Protein AF-A0A4Q4Z5I4-F1 (afdb_monomer)

Mean predicted aligned error: 11.34 Å

Sequence (91 aa):
MAEFPVTNGVTTFREPPEGYVVNFANPQQQMVLEHYLIFGIGGTLAFLALLQRFYSKVVLYNGLQINDGFMFLAWILDVCEDGPLDIRKND

Radius of gyration: 22.31 Å; Cα contacts (8 Å, |Δi|>4): 33; chains: 1; bounding box: 58×22×55 Å

Structure (mmCIF, N/CA/C/O backbone):
data_AF-A0A4Q4Z5I4-F1
#
_entry.id   AF-A0A4Q4Z5I4-F1
#
loop_
_atom_si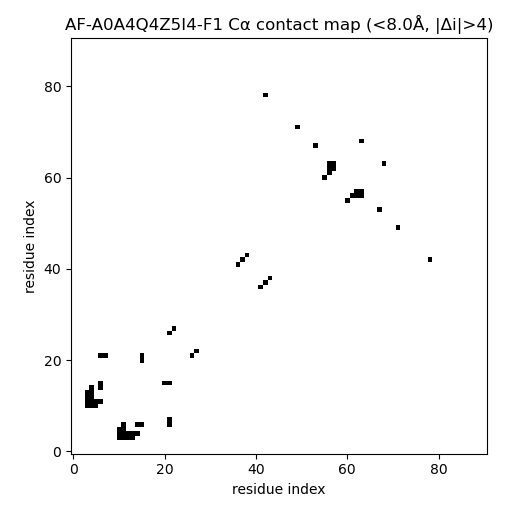te.group_PDB
_atom_site.id
_atom_site.type_symbol
_atom_site.label_atom_id
_atom_site.label_alt_id
_atom_site.label_comp_id
_atom_site.label_asym_id
_atom_site.label_entity_id
_atom_site.label_seq_id
_atom_site.pdbx_PDB_ins_code
_atom_site.Cartn_x
_atom_site.Cartn_y
_atom_site.Cartn_z
_atom_site.occupancy
_atom_site.B_iso_or_equiv
_atom_site.auth_seq_id
_atom_site.auth_comp_id
_atom_site.auth_asym_id
_atom_site.auth_atom_id
_atom_site.pdbx_PDB_model_num
ATOM 1 N N . MET A 1 1 ? 41.468 -3.979 -20.592 1.00 47.19 1 MET A N 1
ATOM 2 C CA . MET A 1 1 ? 40.359 -3.158 -20.060 1.00 47.19 1 MET A CA 1
ATOM 3 C C . MET A 1 1 ? 39.090 -3.932 -20.359 1.00 47.19 1 MET A C 1
ATOM 5 O O . MET A 1 1 ? 38.989 -4.416 -21.476 1.00 47.19 1 MET A O 1
ATOM 9 N N . ALA A 1 2 ? 38.213 -4.161 -19.381 1.00 60.00 2 ALA A N 1
ATOM 10 C CA . ALA A 1 2 ? 36.929 -4.804 -19.657 1.00 60.00 2 ALA A CA 1
ATOM 11 C C . ALA A 1 2 ? 36.075 -3.816 -20.464 1.00 60.00 2 ALA A C 1
ATOM 13 O O . ALA A 1 2 ? 35.854 -2.694 -20.012 1.00 60.00 2 ALA A O 1
ATOM 14 N N . GLU A 1 3 ? 35.698 -4.195 -21.679 1.00 80.75 3 GLU A N 1
ATOM 15 C CA . GLU A 1 3 ? 34.840 -3.392 -22.547 1.00 80.75 3 GLU A CA 1
ATOM 16 C C . GLU A 1 3 ? 33.388 -3.604 -22.106 1.00 80.75 3 GLU A C 1
ATOM 18 O O . GLU A 1 3 ? 32.933 -4.741 -21.988 1.00 80.75 3 GLU A O 1
ATOM 23 N N . PHE A 1 4 ? 32.688 -2.520 -21.766 1.00 80.00 4 PHE A N 1
ATOM 24 C CA . PHE A 1 4 ? 31.284 -2.598 -21.371 1.00 80.00 4 PHE A CA 1
ATOM 25 C C . PHE A 1 4 ? 30.407 -2.860 -22.603 1.00 80.00 4 PHE A C 1
ATOM 27 O O . PHE A 1 4 ? 30.624 -2.219 -23.635 1.00 80.00 4 PHE A O 1
ATOM 34 N N . PRO A 1 5 ? 29.402 -3.747 -22.511 1.00 82.69 5 PRO A N 1
ATOM 35 C CA . PRO A 1 5 ? 28.491 -3.999 -23.617 1.00 82.69 5 PRO A CA 1
ATOM 36 C C . PRO A 1 5 ? 27.663 -2.749 -23.943 1.00 82.69 5 PRO A C 1
ATOM 38 O O . PRO A 1 5 ? 27.246 -1.996 -23.060 1.00 82.69 5 PRO A O 1
ATOM 41 N N . VAL A 1 6 ? 27.408 -2.531 -25.234 1.00 81.00 6 VAL A N 1
ATOM 42 C CA . VAL A 1 6 ? 26.572 -1.430 -25.722 1.00 81.00 6 VAL A CA 1
ATOM 43 C C . VAL A 1 6 ? 25.231 -1.997 -26.172 1.00 81.00 6 VAL A C 1
ATOM 45 O O . VAL A 1 6 ? 25.137 -2.647 -27.210 1.00 81.00 6 VAL A O 1
ATOM 48 N N . THR A 1 7 ? 24.171 -1.726 -25.412 1.00 78.12 7 THR A N 1
ATOM 49 C CA . THR A 1 7 ? 22.795 -2.072 -25.800 1.00 78.12 7 THR A CA 1
ATOM 50 C C . THR A 1 7 ? 22.092 -0.829 -26.325 1.00 78.12 7 THR A C 1
ATOM 52 O O . THR A 1 7 ? 22.008 0.171 -25.613 1.00 78.12 7 THR A O 1
ATOM 55 N N . ASN A 1 8 ? 21.574 -0.871 -27.555 1.00 74.56 8 ASN A N 1
ATOM 56 C CA . ASN A 1 8 ? 20.859 0.253 -28.182 1.00 74.56 8 ASN A CA 1
ATOM 57 C C . ASN A 1 8 ? 21.6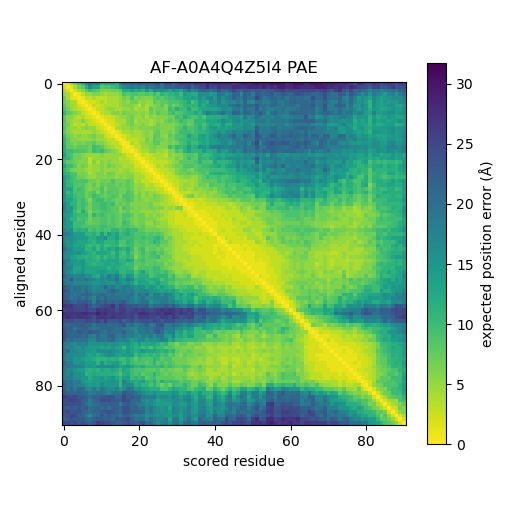22 1.595 -28.121 1.00 74.56 8 ASN A C 1
ATOM 59 O O . ASN A 1 8 ? 21.025 2.648 -27.914 1.00 74.56 8 ASN A O 1
ATOM 63 N N . GLY A 1 9 ? 22.952 1.564 -28.261 1.00 79.69 9 GLY A N 1
ATOM 64 C CA . GLY A 1 9 ? 23.796 2.765 -28.213 1.00 79.69 9 GLY A CA 1
ATOM 65 C C . GLY A 1 9 ? 24.099 3.301 -26.807 1.00 79.69 9 GLY A C 1
ATOM 66 O O . GLY A 1 9 ? 24.805 4.299 -26.691 1.00 79.69 9 GLY A O 1
ATOM 67 N N . VAL A 1 10 ? 23.621 2.640 -25.747 1.00 79.56 10 VAL A N 1
ATOM 68 C CA . VAL A 1 10 ? 23.912 2.975 -24.344 1.00 79.56 10 VAL A CA 1
ATOM 69 C C . VAL A 1 10 ? 24.844 1.919 -23.753 1.00 79.56 10 VAL A C 1
ATOM 71 O O . VAL A 1 10 ? 24.582 0.721 -23.860 1.00 79.56 10 VAL A O 1
ATOM 74 N N . THR A 1 11 ? 25.930 2.354 -23.113 1.00 83.19 11 THR A N 1
ATOM 75 C CA . THR A 1 11 ? 26.828 1.465 -22.363 1.00 83.19 11 THR A CA 1
ATOM 76 C C . THR A 1 11 ? 26.104 0.920 -21.137 1.00 83.19 11 THR A C 1
ATOM 78 O O . THR A 1 11 ? 25.754 1.689 -20.236 1.00 83.19 11 THR A O 1
ATOM 81 N N . THR A 1 12 ? 25.886 -0.390 -21.085 1.00 79.56 12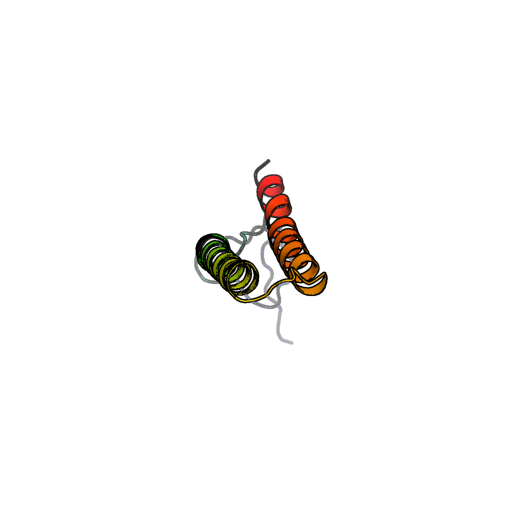 THR A N 1
ATOM 82 C CA . THR A 1 12 ? 25.276 -1.058 -19.934 1.00 79.56 12 THR A CA 1
ATOM 83 C C . THR A 1 12 ? 26.313 -1.812 -19.119 1.00 79.56 12 THR A C 1
ATOM 85 O O . THR A 1 12 ? 27.352 -2.242 -19.607 1.00 79.56 12 THR A O 1
ATOM 88 N N . PHE A 1 13 ? 26.026 -1.976 -17.828 1.00 82.00 13 PHE A N 1
ATOM 89 C CA . PHE A 1 13 ? 26.879 -2.759 -16.934 1.00 82.00 13 PHE A CA 1
ATOM 90 C C . PHE A 1 13 ? 26.826 -4.263 -17.246 1.00 82.00 13 PHE A C 1
ATOM 92 O O . PHE A 1 13 ? 27.785 -4.989 -16.996 1.00 82.00 13 PHE A O 1
ATOM 99 N N . ARG A 1 14 ? 25.694 -4.736 -17.776 1.00 80.94 14 ARG A N 1
ATOM 100 C CA . ARG A 1 14 ? 25.424 -6.145 -18.057 1.00 80.94 14 ARG A CA 1
ATOM 101 C C . ARG A 1 14 ? 24.661 -6.276 -19.371 1.00 80.94 14 ARG A C 1
ATOM 103 O O . ARG A 1 14 ? 23.819 -5.432 -19.685 1.00 80.94 14 ARG A O 1
ATOM 110 N N . GLU A 1 15 ? 24.947 -7.344 -20.104 1.00 81.50 15 GLU A N 1
ATOM 111 C CA . GLU A 1 15 ? 24.174 -7.728 -21.284 1.00 81.50 15 GLU A CA 1
ATOM 112 C C . GLU A 1 15 ? 22.742 -8.133 -20.903 1.00 81.50 15 GLU A C 1
ATOM 114 O O . GLU A 1 15 ? 22.510 -8.657 -19.803 1.00 81.50 15 GLU A O 1
ATOM 119 N N . PRO A 1 16 ? 21.766 -7.879 -21.789 1.00 79.75 16 PRO A N 1
ATOM 120 C CA . PRO A 1 16 ? 20.393 -8.265 -21.550 1.00 79.75 16 PRO A CA 1
ATOM 121 C C . PRO A 1 16 ? 20.268 -9.795 -21.583 1.00 79.75 16 PRO A C 1
ATOM 123 O O . PRO A 1 16 ? 20.964 -10.454 -22.357 1.00 79.75 16 PRO A O 1
ATOM 126 N N . PRO A 1 17 ? 19.387 -10.379 -20.755 1.00 81.25 17 PRO A N 1
ATOM 127 C CA . PRO A 1 17 ? 19.052 -11.795 -20.846 1.00 81.25 17 PRO A CA 1
ATOM 128 C C . PRO A 1 17 ? 18.577 -12.178 -22.255 1.00 81.25 17 PRO A C 1
ATOM 130 O O . PRO A 1 17 ? 17.966 -11.367 -22.955 1.00 81.25 17 PRO A O 1
ATOM 133 N N . GLU A 1 18 ? 18.824 -13.425 -22.658 1.00 78.44 18 GLU A N 1
ATOM 134 C CA . GLU A 1 18 ? 18.401 -13.932 -23.965 1.00 78.44 18 GLU A CA 1
ATOM 135 C C . GLU A 1 18 ? 16.877 -13.782 -24.140 1.00 78.44 18 GLU A C 1
ATOM 137 O O . GLU A 1 18 ? 16.095 -14.190 -23.281 1.00 78.44 18 GLU A O 1
ATOM 142 N N . GLY A 1 19 ? 16.454 -13.135 -25.233 1.00 77.81 19 GLY A N 1
ATOM 143 C CA . GLY A 1 19 ? 15.043 -12.849 -25.524 1.00 77.81 19 GLY A CA 1
ATOM 144 C C . GLY A 1 19 ? 14.457 -11.593 -24.858 1.00 77.81 19 GLY A C 1
ATOM 145 O O . GLY A 1 19 ? 13.307 -11.256 -25.136 1.00 77.81 19 GLY A O 1
ATOM 146 N N . TYR A 1 20 ? 15.214 -10.866 -24.026 1.00 78.12 20 TYR A N 1
ATOM 147 C CA . TYR A 1 20 ? 14.748 -9.619 -23.409 1.00 78.12 20 TYR A CA 1
ATOM 148 C C . TYR A 1 20 ? 15.003 -8.408 -24.318 1.00 78.12 20 TYR A C 1
ATOM 150 O O . TYR A 1 20 ? 16.145 -7.994 -24.535 1.00 78.12 20 TYR A O 1
ATOM 158 N N . VAL A 1 21 ? 13.929 -7.803 -24.833 1.00 81.88 21 VAL A N 1
ATOM 159 C CA . VAL A 1 21 ? 14.015 -6.581 -25.645 1.00 81.88 21 VAL A CA 1
ATOM 160 C C . VAL A 1 21 ? 14.143 -5.369 -24.723 1.00 81.88 21 VAL A C 1
ATOM 162 O O . VAL A 1 21 ? 13.191 -4.964 -24.060 1.00 81.88 21 VAL A O 1
ATOM 165 N N . VAL A 1 22 ? 15.332 -4.769 -24.689 1.00 80.12 22 VAL A N 1
ATOM 166 C CA . VAL A 1 22 ? 15.602 -3.579 -23.872 1.00 80.12 22 VAL A CA 1
ATOM 167 C C . VAL A 1 22 ? 14.908 -2.361 -24.480 1.00 80.12 22 VAL A C 1
ATOM 169 O O . VAL A 1 22 ? 15.306 -1.881 -25.539 1.00 80.12 22 VAL A O 1
ATOM 172 N N . ASN A 1 23 ? 13.899 -1.828 -23.792 1.00 81.62 23 ASN A N 1
ATOM 173 C CA . ASN A 1 23 ? 13.263 -0.558 -24.133 1.00 81.62 23 ASN A CA 1
ATOM 174 C C . ASN A 1 23 ? 13.520 0.468 -23.020 1.00 81.62 23 ASN A C 1
ATOM 176 O O . ASN A 1 23 ? 13.005 0.331 -21.915 1.00 81.62 23 ASN A O 1
ATOM 180 N N . PHE A 1 24 ? 14.319 1.496 -23.311 1.00 79.00 24 PHE A N 1
ATOM 181 C CA . PHE A 1 24 ? 14.612 2.571 -22.356 1.00 79.00 24 PHE A CA 1
ATOM 182 C C . PHE A 1 24 ? 13.526 3.651 -22.302 1.00 79.00 24 PHE A C 1
ATOM 184 O O . PHE A 1 24 ? 13.424 4.351 -21.300 1.00 79.00 24 PHE A O 1
ATOM 191 N N . ALA A 1 25 ? 12.728 3.801 -23.364 1.00 83.06 25 ALA A N 1
ATOM 192 C CA . ALA A 1 25 ? 11.669 4.806 -23.428 1.00 83.06 25 ALA A CA 1
ATOM 193 C C . ALA A 1 25 ? 10.445 4.384 -22.605 1.00 83.06 25 ALA A C 1
ATOM 195 O O . ALA A 1 25 ? 9.848 5.209 -21.921 1.00 83.06 25 ALA A O 1
ATOM 196 N N . ASN A 1 26 ? 10.108 3.094 -22.645 1.00 79.69 26 ASN A N 1
ATOM 197 C CA . ASN A 1 26 ? 9.088 2.499 -21.791 1.00 79.69 26 ASN A CA 1
ATOM 198 C C . ASN A 1 26 ? 9.618 1.186 -21.191 1.00 79.69 26 ASN A C 1
ATOM 200 O O . ASN A 1 26 ? 9.480 0.129 -21.819 1.00 79.69 26 ASN A O 1
ATOM 204 N N . PRO A 1 27 ? 10.293 1.243 -20.029 1.00 78.56 27 PRO A N 1
ATOM 205 C CA . PRO A 1 27 ? 10.850 0.055 -19.404 1.00 78.56 27 PRO A CA 1
ATOM 206 C C . PRO A 1 27 ? 9.726 -0.854 -18.912 1.00 78.56 27 PRO A C 1
ATOM 208 O O . PRO A 1 27 ? 8.790 -0.403 -18.253 1.00 78.56 27 PRO A O 1
ATOM 211 N N . GLN A 1 28 ? 9.837 -2.152 -19.192 1.00 75.31 28 GLN A N 1
ATOM 212 C CA . GLN A 1 28 ? 8.902 -3.124 -18.635 1.00 75.31 28 GLN A CA 1
ATOM 213 C C . GLN A 1 28 ? 9.001 -3.121 -17.105 1.00 75.31 28 GLN A C 1
ATOM 215 O O . GLN A 1 28 ? 10.086 -3.282 -16.542 1.00 75.31 28 GLN A O 1
ATOM 220 N N . GLN A 1 29 ? 7.865 -2.939 -16.429 1.00 76.94 29 GLN A N 1
ATOM 221 C CA . GLN A 1 29 ? 7.793 -3.086 -14.980 1.00 76.94 29 GLN A CA 1
ATOM 222 C C . GLN A 1 29 ? 7.983 -4.555 -14.609 1.00 76.94 29 GLN A C 1
ATOM 224 O O . GLN A 1 29 ? 7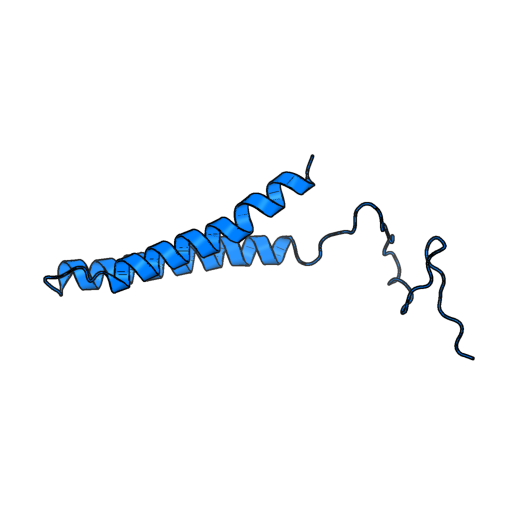.372 -5.450 -15.193 1.00 76.94 29 GLN A O 1
ATOM 229 N N . GLN A 1 30 ? 8.847 -4.801 -13.630 1.00 76.31 30 GLN A N 1
ATOM 230 C CA . GLN A 1 30 ? 9.007 -6.125 -13.050 1.00 76.31 30 GLN A CA 1
ATOM 231 C C . GLN A 1 30 ? 7.965 -6.341 -11.956 1.00 76.31 30 GLN A C 1
ATOM 233 O O . GLN A 1 30 ? 7.568 -5.399 -11.275 1.00 76.31 30 GLN A O 1
ATOM 238 N N . MET A 1 31 ? 7.559 -7.597 -11.785 1.00 78.44 31 MET A N 1
ATOM 239 C CA . MET A 1 31 ? 6.680 -8.054 -10.707 1.00 78.44 31 MET A CA 1
ATOM 240 C C . MET A 1 31 ? 5.292 -7.400 -10.646 1.00 78.44 31 MET A C 1
ATOM 242 O O . MET A 1 31 ? 4.693 -7.294 -9.579 1.00 78.44 31 MET A O 1
ATOM 246 N N . VAL A 1 3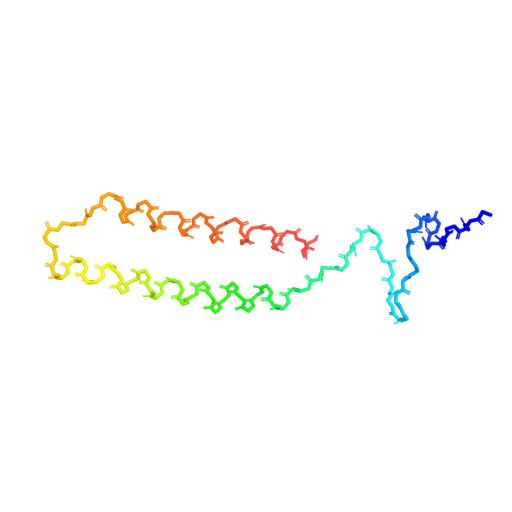2 ? 4.754 -6.968 -11.791 1.00 78.81 32 VAL A N 1
ATOM 247 C CA . VAL A 1 32 ? 3.413 -6.357 -11.873 1.00 78.81 32 VAL A CA 1
ATOM 248 C C . VAL A 1 32 ? 2.347 -7.288 -11.294 1.00 78.81 32 VAL A C 1
ATOM 250 O O . VAL A 1 32 ? 1.495 -6.866 -10.520 1.00 78.81 32 VAL A O 1
ATOM 253 N N . LEU A 1 33 ? 2.426 -8.582 -11.617 1.00 79.94 33 LEU A N 1
ATOM 254 C CA . LEU A 1 33 ? 1.467 -9.570 -11.132 1.00 79.94 33 LEU A CA 1
ATOM 255 C C . LEU A 1 33 ? 1.605 -9.818 -9.626 1.00 79.94 33 LEU A C 1
ATOM 257 O O . LEU A 1 33 ? 0.594 -9.818 -8.926 1.00 79.94 33 LEU A O 1
ATOM 261 N N . GLU A 1 34 ? 2.824 -10.031 -9.116 1.00 84.12 34 GLU A N 1
ATOM 262 C CA . GLU A 1 34 ? 3.019 -1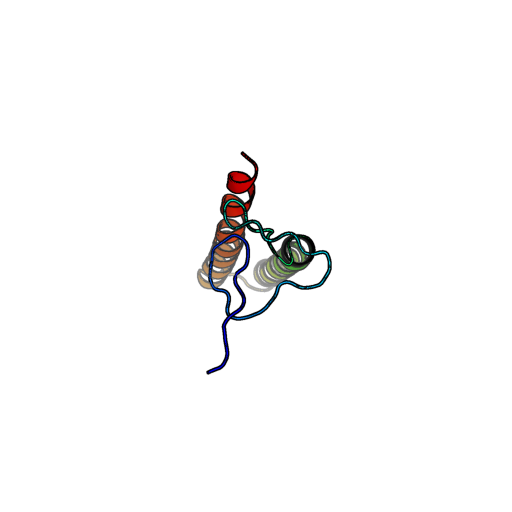0.221 -7.675 1.00 84.12 34 GLU A CA 1
ATOM 263 C C . GLU A 1 34 ? 2.580 -8.987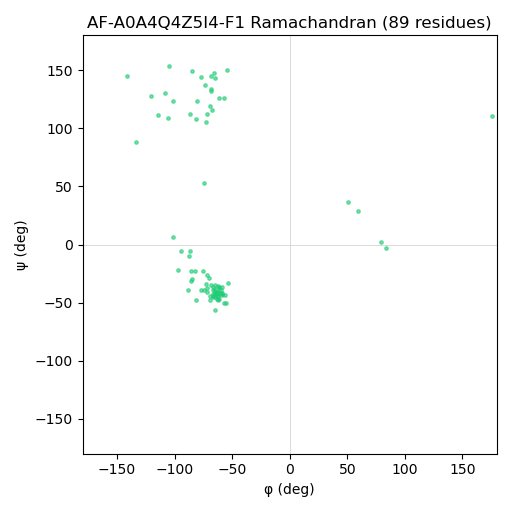 -6.886 1.00 84.12 34 GLU A C 1
ATOM 265 O O . GLU A 1 34 ? 1.977 -9.137 -5.825 1.00 84.12 34 GLU A O 1
ATOM 270 N N . HIS A 1 35 ? 2.810 -7.783 -7.416 1.00 78.56 35 HIS A N 1
ATOM 271 C CA . HIS A 1 35 ? 2.378 -6.541 -6.783 1.00 78.56 35 HIS A CA 1
ATOM 272 C C . HIS A 1 35 ? 0.846 -6.465 -6.678 1.00 78.56 35 HIS A C 1
ATOM 274 O O . HIS A 1 35 ? 0.325 -6.250 -5.584 1.00 78.56 35 HIS A O 1
ATOM 280 N N . TYR A 1 36 ? 0.109 -6.777 -7.754 1.00 79.56 36 TYR A N 1
ATOM 281 C CA . TYR A 1 36 ? -1.358 -6.870 -7.697 1.00 79.56 36 TYR A CA 1
ATOM 282 C C . TYR A 1 36 ? -1.859 -7.952 -6.736 1.00 79.56 36 TYR A C 1
ATOM 284 O O . TYR A 1 36 ? -2.870 -7.759 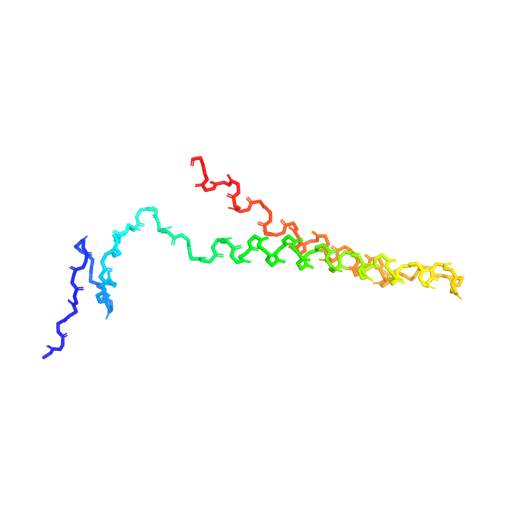-6.061 1.00 79.56 36 TYR A O 1
ATOM 292 N N . LEU A 1 37 ? -1.174 -9.095 -6.657 1.00 85.25 37 LEU A N 1
ATOM 293 C CA . LEU A 1 37 ? -1.557 -10.185 -5.759 1.00 85.25 37 LEU A CA 1
ATOM 294 C C . LEU A 1 37 ? -1.333 -9.822 -4.290 1.00 85.25 37 LEU A C 1
ATOM 296 O O . LEU A 1 37 ? -2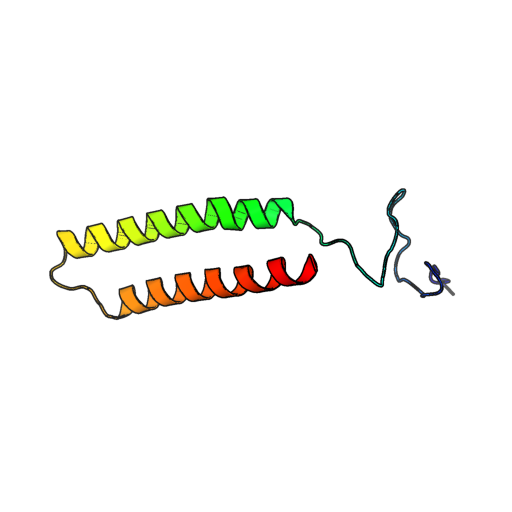.209 -10.070 -3.462 1.00 85.25 37 LEU A O 1
ATOM 300 N N . ILE A 1 38 ? -0.188 -9.223 -3.963 1.00 85.69 38 ILE A N 1
ATOM 301 C CA . ILE A 1 38 ? 0.136 -8.784 -2.602 1.00 85.69 38 ILE A CA 1
ATOM 302 C C . ILE A 1 38 ? -0.796 -7.648 -2.186 1.00 85.69 38 ILE A C 1
ATOM 304 O O . ILE A 1 38 ? -1.354 -7.697 -1.093 1.00 85.69 38 ILE A O 1
ATOM 308 N N . PHE A 1 39 ? -1.031 -6.670 -3.057 1.00 81.94 39 PHE A N 1
ATOM 309 C CA . PHE A 1 39 ? -1.937 -5.567 -2.761 1.00 81.94 39 PHE A CA 1
ATOM 310 C C . PHE A 1 39 ? -3.390 -6.040 -2.637 1.00 81.94 39 PHE A C 1
ATOM 312 O O . PHE A 1 39 ? -4.078 -5.715 -1.672 1.00 81.94 39 PHE A O 1
ATOM 319 N N . GLY A 1 40 ? -3.848 -6.885 -3.564 1.00 82.69 40 GLY A N 1
ATOM 320 C CA . GLY A 1 40 ? -5.205 -7.419 -3.563 1.00 82.69 40 GLY A CA 1
ATOM 321 C C . GLY A 1 40 ? -5.481 -8.315 -2.358 1.00 82.69 40 GLY A C 1
ATOM 322 O O . GLY A 1 40 ? -6.412 -8.053 -1.597 1.00 82.69 40 GLY A O 1
ATOM 323 N N . ILE A 1 41 ? -4.670 -9.360 -2.161 1.00 87.56 41 ILE A N 1
ATOM 324 C CA . ILE A 1 41 ? -4.875 -10.373 -1.112 1.00 87.56 41 ILE A CA 1
ATOM 325 C C . ILE A 1 41 ? -4.346 -9.880 0.237 1.00 87.56 41 ILE A C 1
ATOM 327 O O . ILE A 1 41 ? -5.042 -9.963 1.247 1.00 87.56 41 ILE A O 1
ATOM 331 N N . GLY A 1 42 ? -3.124 -9.349 0.271 1.00 86.81 42 GLY A N 1
ATOM 332 C CA . GLY A 1 42 ? -2.521 -8.808 1.489 1.00 86.81 42 GLY A CA 1
ATOM 333 C C . GLY A 1 42 ? -3.286 -7.594 2.011 1.00 86.81 42 GLY A C 1
ATOM 334 O O . GLY A 1 42 ? -3.588 -7.539 3.203 1.00 86.81 42 GLY A O 1
ATOM 335 N N . GLY A 1 43 ? -3.701 -6.684 1.123 1.00 85.94 43 GLY A N 1
ATOM 336 C CA . GLY A 1 43 ? -4.532 -5.533 1.481 1.00 85.94 43 GLY A CA 1
ATOM 337 C C . GLY A 1 43 ? -5.903 -5.936 2.033 1.00 85.94 43 GLY A C 1
ATOM 338 O O . GLY A 1 43 ? -6.308 -5.431 3.082 1.00 85.94 43 GLY A O 1
ATOM 339 N N . THR A 1 44 ? -6.601 -6.899 1.412 1.00 86.25 44 THR A N 1
ATOM 340 C CA . THR A 1 44 ? -7.886 -7.391 1.958 1.00 86.25 44 THR A CA 1
ATOM 341 C C . THR A 1 44 ? -7.725 -8.132 3.283 1.00 86.25 44 THR A C 1
ATOM 343 O O . THR A 1 44 ? -8.542 -7.937 4.183 1.00 86.25 44 THR A O 1
ATOM 346 N N . LEU A 1 45 ? -6.678 -8.942 3.461 1.00 89.94 45 LEU A N 1
ATOM 347 C CA . LEU A 1 45 ? -6.411 -9.605 4.743 1.00 89.94 45 LEU A CA 1
ATOM 348 C C . LEU A 1 45 ? -6.083 -8.598 5.853 1.00 89.94 45 LEU A C 1
ATOM 350 O O . LEU A 1 45 ? -6.604 -8.726 6.963 1.00 89.94 45 LEU A O 1
ATOM 354 N N . ALA A 1 46 ? -5.275 -7.576 5.558 1.00 86.62 46 ALA A N 1
ATOM 355 C CA . ALA A 1 46 ? -4.981 -6.492 6.492 1.00 86.62 46 ALA A CA 1
ATOM 356 C C . ALA A 1 46 ? -6.256 -5.732 6.893 1.00 86.62 46 ALA A C 1
ATOM 358 O O . ALA A 1 46 ? -6.472 -5.469 8.078 1.00 86.62 46 ALA A O 1
ATOM 359 N N . PHE A 1 47 ? -7.143 -5.463 5.930 1.00 86.25 47 PHE A N 1
ATOM 360 C CA . PHE A 1 47 ? -8.448 -4.852 6.182 1.00 86.25 47 PHE A CA 1
ATOM 361 C C . PHE A 1 47 ? -9.330 -5.709 7.100 1.00 86.25 47 PHE A C 1
ATOM 363 O O . PHE A 1 47 ? -9.885 -5.208 8.079 1.00 86.25 47 PHE A O 1
ATOM 370 N N . LEU A 1 48 ? -9.426 -7.016 6.836 1.00 90.06 48 LEU A N 1
ATOM 371 C CA . LEU A 1 48 ? -10.192 -7.944 7.674 1.00 90.06 48 LEU A CA 1
ATOM 372 C C . LEU A 1 48 ? -9.627 -8.024 9.101 1.00 90.06 48 LEU A C 1
ATOM 374 O O . LEU A 1 48 ? -10.392 -8.009 10.068 1.00 90.06 48 LEU A O 1
ATOM 378 N N . ALA A 1 49 ? -8.301 -8.042 9.252 1.00 87.44 49 ALA A N 1
ATOM 379 C CA . ALA A 1 49 ? -7.645 -8.024 10.558 1.00 87.44 49 ALA A CA 1
ATOM 380 C C . ALA A 1 49 ? -7.896 -6.708 11.320 1.00 87.44 49 ALA A C 1
ATOM 382 O O . ALA A 1 49 ? -8.120 -6.722 12.535 1.00 87.44 49 ALA A O 1
ATOM 383 N N . LEU A 1 50 ? -7.914 -5.570 10.616 1.00 86.00 50 LEU A N 1
ATOM 384 C CA . LEU A 1 50 ? -8.302 -4.272 11.174 1.00 86.00 50 LEU A CA 1
ATOM 385 C C . LEU A 1 50 ? -9.757 -4.289 11.656 1.00 86.00 50 LEU A C 1
ATOM 387 O O . LEU A 1 50 ? -10.017 -3.911 12.799 1.00 86.00 50 LEU A O 1
ATOM 391 N N . LEU A 1 51 ? -10.693 -4.788 10.844 1.00 85.12 51 LEU A N 1
ATOM 392 C CA . LEU A 1 51 ? -12.101 -4.922 11.236 1.00 85.12 51 LEU A CA 1
ATOM 393 C C . LEU A 1 51 ? -12.274 -5.814 12.470 1.00 85.12 51 LEU A C 1
ATOM 395 O O . LEU A 1 51 ? -12.990 -5.442 13.401 1.00 85.12 51 LEU A O 1
ATOM 399 N N . GLN A 1 52 ? -11.572 -6.949 12.524 1.00 84.38 52 GLN A N 1
ATOM 400 C CA . GLN A 1 52 ? -11.557 -7.822 13.699 1.00 84.38 52 GLN A CA 1
ATOM 401 C C . GLN A 1 52 ? -11.056 -7.080 14.949 1.00 84.38 52 GLN A C 1
ATOM 403 O O . GLN A 1 52 ? -11.627 -7.220 16.035 1.00 84.38 52 GLN A O 1
ATOM 408 N N . ARG A 1 53 ? -9.999 -6.270 14.811 1.00 80.31 53 ARG A N 1
ATOM 409 C CA . ARG A 1 53 ? -9.440 -5.472 15.912 1.00 80.31 53 ARG A CA 1
ATOM 410 C C . ARG A 1 53 ? -10.429 -4.417 16.412 1.00 80.31 53 ARG A C 1
ATOM 412 O O . ARG A 1 53 ? -10.565 -4.255 17.626 1.00 80.31 53 ARG A O 1
ATOM 419 N N . PHE A 1 54 ? -11.136 -3.740 15.508 1.00 78.81 54 PHE A N 1
ATOM 420 C CA . PHE A 1 54 ? -12.189 -2.792 15.875 1.00 78.81 54 PHE A CA 1
ATOM 421 C C . PHE A 1 54 ? -13.364 -3.484 16.561 1.00 78.81 54 PHE A C 1
ATOM 423 O O . PHE A 1 54 ? -13.804 -3.010 17.604 1.00 78.81 54 PHE A O 1
ATOM 430 N N . TYR A 1 55 ? -13.828 -4.621 16.039 1.00 74.75 55 TYR A N 1
ATOM 431 C CA . TYR A 1 55 ? -14.944 -5.370 16.619 1.00 74.75 55 TYR A CA 1
ATOM 432 C C . TYR A 1 55 ? -14.683 -5.756 18.080 1.00 74.75 55 TYR A C 1
ATOM 434 O O . TYR A 1 55 ? -15.489 -5.447 18.957 1.00 74.75 55 TYR A O 1
ATOM 442 N N . SER A 1 56 ? -13.521 -6.351 18.366 1.00 76.56 56 SER A N 1
ATOM 443 C CA . SER A 1 56 ? -13.152 -6.736 19.732 1.00 76.56 56 SER A CA 1
ATOM 444 C C . SER A 1 56 ? -13.115 -5.537 20.675 1.00 76.56 56 SER A C 1
ATOM 446 O O . SER A 1 56 ? -13.563 -5.636 21.813 1.00 76.56 56 SER A O 1
ATOM 448 N N . LYS A 1 57 ? -12.618 -4.386 20.212 1.00 68.12 57 LYS A N 1
ATOM 449 C CA . LYS A 1 57 ? -12.573 -3.183 21.044 1.00 68.12 57 LYS A CA 1
ATOM 450 C C . LYS A 1 57 ? -13.937 -2.536 21.227 1.00 68.12 57 LYS A C 1
ATOM 452 O O . LYS A 1 57 ? -14.219 -2.131 22.337 1.00 68.12 57 LYS A O 1
ATOM 457 N N . VAL A 1 58 ? -14.786 -2.480 20.203 1.00 71.88 58 VAL A N 1
ATOM 458 C CA . VAL A 1 58 ? -16.137 -1.904 20.307 1.00 71.88 58 VAL A CA 1
ATOM 459 C C . VAL A 1 58 ? -17.040 -2.744 21.214 1.00 71.88 58 VAL A C 1
ATOM 461 O O . VAL A 1 58 ? -17.848 -2.186 21.949 1.00 71.88 58 VAL A O 1
ATOM 464 N N . VAL A 1 59 ? -16.902 -4.073 21.180 1.00 68.88 59 VAL A N 1
ATOM 465 C CA . VAL A 1 59 ? -17.778 -4.986 21.931 1.00 68.88 59 VAL A CA 1
ATOM 466 C C . VAL A 1 59 ? -17.270 -5.264 23.351 1.00 68.88 59 VAL A C 1
ATOM 468 O O . VAL A 1 59 ? -18.087 -5.339 24.266 1.00 68.88 59 VAL A O 1
ATOM 471 N N . LEU A 1 60 ? -15.953 -5.414 23.570 1.00 65.94 60 LEU A N 1
ATOM 472 C CA . LEU A 1 60 ? -15.398 -5.717 24.905 1.00 65.94 60 LEU A CA 1
ATOM 473 C C . LEU A 1 60 ? -14.892 -4.487 25.677 1.00 65.94 60 LEU A C 1
ATOM 475 O O . LEU A 1 60 ? -14.782 -4.563 26.900 1.00 65.94 60 LEU A O 1
ATOM 479 N N . TYR A 1 61 ? -14.566 -3.371 25.016 1.00 61.25 61 TYR A N 1
ATOM 480 C CA . TYR A 1 61 ? -14.010 -2.175 25.662 1.00 61.25 61 TYR A CA 1
ATOM 481 C C . TYR A 1 61 ? -14.900 -0.936 25.434 1.00 61.25 61 TYR A C 1
ATOM 483 O O . TYR A 1 61 ? -15.215 -0.557 24.314 1.00 61.25 61 TYR A O 1
ATOM 491 N N . ASN A 1 62 ? -15.269 -0.227 26.506 1.00 57.88 62 ASN A N 1
ATOM 492 C CA . ASN A 1 62 ? -16.056 1.019 26.450 1.00 57.88 62 ASN A CA 1
ATOM 493 C C . ASN A 1 62 ? -15.224 2.232 25.969 1.00 57.88 62 ASN A C 1
ATOM 495 O O . ASN A 1 62 ? -15.152 3.257 26.647 1.00 57.88 62 ASN A O 1
ATOM 499 N N . GLY A 1 63 ? -14.540 2.138 24.827 1.00 58.53 63 GLY A N 1
ATOM 500 C CA . GLY A 1 63 ? -13.791 3.283 24.313 1.00 58.53 63 GLY A CA 1
ATOM 501 C C . GLY A 1 63 ? -12.980 2.999 23.061 1.00 58.53 63 GLY A C 1
ATOM 502 O O . GLY A 1 63 ? -11.946 2.333 23.106 1.00 58.53 63 GLY A O 1
ATOM 503 N N . LEU A 1 64 ? -13.423 3.586 21.953 1.00 63.19 64 LEU A N 1
ATOM 504 C CA . LEU A 1 64 ? -12.672 3.668 20.707 1.00 63.19 64 LEU A CA 1
ATOM 505 C C . LEU A 1 64 ? -11.551 4.698 20.914 1.00 63.19 64 LEU A C 1
ATOM 507 O O . LEU A 1 64 ? -11.807 5.896 21.034 1.00 63.19 64 LEU A O 1
ATOM 511 N N . GLN A 1 65 ? -10.312 4.230 21.065 1.00 71.75 65 GLN A N 1
ATOM 512 C CA . GLN A 1 65 ? -9.177 5.118 21.308 1.00 71.75 65 GLN A CA 1
ATOM 513 C C . GLN A 1 65 ? -8.757 5.800 20.007 1.00 71.75 65 GLN A C 1
ATOM 515 O O . GLN A 1 65 ? -8.733 5.179 18.944 1.00 71.75 65 GLN A O 1
ATOM 520 N N . ILE A 1 66 ? -8.334 7.061 20.110 1.00 72.12 66 ILE A N 1
ATOM 521 C CA . ILE A 1 66 ? -7.810 7.852 18.985 1.00 72.12 66 ILE A CA 1
ATOM 522 C C . ILE A 1 66 ? -6.665 7.112 18.264 1.00 72.12 66 ILE A C 1
ATOM 524 O O . ILE A 1 66 ? -6.555 7.177 17.042 1.00 72.12 66 ILE A O 1
ATOM 528 N N . ASN A 1 67 ? -5.868 6.333 19.001 1.00 74.88 67 ASN A N 1
ATOM 529 C CA . ASN A 1 67 ? -4.803 5.498 18.444 1.00 74.88 67 ASN A CA 1
ATOM 530 C C . ASN A 1 67 ? -5.296 4.462 17.420 1.00 74.88 67 ASN A C 1
ATOM 532 O O . ASN A 1 67 ? -4.602 4.217 16.437 1.00 74.88 67 ASN A O 1
ATOM 536 N N . ASP A 1 68 ? -6.476 3.862 17.611 1.00 77.56 68 ASP A N 1
ATOM 537 C CA . ASP A 1 68 ? -7.014 2.906 16.633 1.00 77.56 68 ASP A CA 1
ATOM 538 C C . ASP A 1 68 ? -7.493 3.636 15.364 1.00 77.56 68 ASP A C 1
ATOM 540 O O . ASP A 1 68 ? -7.305 3.135 14.257 1.00 77.56 68 ASP A O 1
ATOM 544 N N . GLY A 1 69 ? -8.013 4.862 15.508 1.00 77.25 69 GLY A N 1
ATOM 545 C CA . GLY A 1 69 ? -8.349 5.736 14.380 1.00 77.25 69 GLY A CA 1
ATOM 546 C C . GLY A 1 69 ? -7.127 6.117 13.538 1.00 77.25 69 GLY A C 1
ATOM 547 O O . GLY A 1 69 ? -7.171 6.009 12.315 1.00 77.25 69 GLY A O 1
ATOM 548 N N . PHE A 1 70 ? -6.007 6.475 14.178 1.00 84.38 70 PHE A N 1
ATOM 549 C CA . PHE A 1 70 ? -4.743 6.722 13.471 1.00 84.38 70 PHE A CA 1
ATOM 550 C C . PHE A 1 70 ? -4.225 5.482 12.743 1.00 84.38 70 PHE A C 1
ATOM 552 O O . PHE A 1 70 ? -3.690 5.603 11.646 1.00 84.38 70 PHE A O 1
ATOM 559 N N . MET A 1 71 ? -4.420 4.294 13.314 1.00 83.62 71 MET A N 1
ATOM 560 C CA . MET A 1 71 ? -3.993 3.044 12.687 1.00 83.62 71 MET A CA 1
ATOM 561 C C . MET A 1 71 ? -4.812 2.713 11.431 1.00 83.62 71 MET A C 1
ATOM 563 O O . MET A 1 71 ? -4.263 2.214 10.453 1.00 83.62 71 MET A O 1
ATOM 567 N N . PHE A 1 72 ? -6.105 3.049 11.424 1.00 83.56 72 PHE A N 1
ATOM 568 C CA . PHE A 1 72 ? -6.955 2.913 10.240 1.00 83.56 72 PHE A CA 1
ATOM 569 C C . PHE A 1 72 ? -6.631 3.954 9.161 1.00 83.56 72 PHE A C 1
ATOM 571 O O . PHE A 1 72 ? -6.560 3.621 7.982 1.00 83.56 72 PHE A O 1
ATOM 578 N N . LEU A 1 73 ? -6.377 5.204 9.561 1.00 84.94 73 LEU A N 1
ATOM 579 C CA . LEU A 1 73 ? -5.945 6.258 8.638 1.00 84.94 73 LEU A CA 1
ATOM 580 C C . LEU A 1 73 ? -4.588 5.941 8.003 1.00 84.94 73 LEU A C 1
ATOM 582 O O . LEU A 1 73 ? -4.429 6.138 6.804 1.00 84.94 73 LEU A O 1
ATOM 586 N N . ALA A 1 74 ? -3.639 5.416 8.781 1.00 86.31 74 ALA A N 1
ATOM 587 C CA . ALA A 1 74 ? -2.348 4.973 8.267 1.00 86.31 74 ALA A CA 1
ATOM 588 C C . ALA A 1 74 ? -2.512 3.880 7.201 1.00 86.31 74 ALA A C 1
ATOM 590 O O . ALA A 1 74 ? -1.877 3.957 6.158 1.00 86.31 74 ALA A O 1
ATOM 591 N N . TRP A 1 75 ? -3.416 2.921 7.421 1.00 86.06 75 TRP A N 1
ATOM 592 C CA . TRP A 1 75 ? -3.718 1.884 6.432 1.00 86.06 75 TRP A CA 1
ATOM 593 C C . TRP A 1 75 ? -4.361 2.445 5.151 1.00 86.06 75 TRP A C 1
ATOM 595 O O . TRP A 1 75 ? -4.003 2.028 4.057 1.00 86.06 75 TRP A O 1
ATOM 605 N N . ILE A 1 76 ? -5.267 3.425 5.255 1.00 84.44 76 ILE A N 1
ATOM 606 C CA . ILE A 1 76 ? -5.844 4.087 4.068 1.00 84.44 76 ILE A CA 1
ATOM 607 C C . ILE A 1 76 ? -4.768 4.832 3.272 1.00 84.44 76 ILE A C 1
ATOM 609 O O . ILE A 1 76 ? -4.793 4.804 2.045 1.00 84.44 76 ILE A O 1
ATOM 613 N N . LEU A 1 77 ? -3.855 5.523 3.958 1.00 84.31 77 LEU A N 1
ATOM 614 C CA . LEU A 1 77 ? -2.781 6.276 3.310 1.00 84.31 77 LEU A CA 1
ATOM 615 C C . LEU A 1 77 ? -1.795 5.353 2.589 1.00 84.31 77 LEU A C 1
ATOM 617 O O . LEU A 1 77 ? -1.461 5.642 1.449 1.00 84.31 77 LEU A O 1
ATOM 621 N N . ASP A 1 78 ? -1.423 4.234 3.213 1.00 83.38 78 ASP A N 1
ATOM 622 C CA . ASP A 1 78 ? -0.600 3.173 2.613 1.00 83.38 78 ASP A CA 1
ATOM 623 C C . ASP A 1 78 ? -1.228 2.653 1.305 1.00 83.38 78 ASP A C 1
ATOM 625 O O . ASP A 1 78 ? -0.620 2.704 0.242 1.00 83.38 78 ASP A O 1
ATOM 629 N N . VAL A 1 79 ? -2.518 2.304 1.338 1.00 80.00 79 VAL A N 1
ATOM 630 C CA . VAL A 1 79 ? -3.267 1.842 0.153 1.00 80.00 79 VAL A CA 1
ATOM 631 C C . VAL A 1 79 ? -3.400 2.931 -0.926 1.00 80.00 79 VAL A C 1
ATOM 633 O O . VAL A 1 79 ? -3.419 2.639 -2.124 1.00 80.00 79 VAL A O 1
ATOM 636 N N . CYS A 1 80 ? -3.524 4.195 -0.518 1.00 77.50 80 CYS A N 1
ATOM 637 C CA . CYS A 1 80 ? -3.665 5.337 -1.423 1.00 77.50 80 CYS A CA 1
ATOM 638 C C . CYS A 1 80 ? -2.348 5.718 -2.110 1.00 77.50 80 CYS A C 1
ATOM 640 O O . CYS A 1 80 ? -2.389 6.355 -3.157 1.00 77.50 80 CYS A O 1
ATOM 642 N N . GLU A 1 81 ? -1.192 5.362 -1.553 1.00 74.44 81 GLU A N 1
ATOM 643 C CA . GLU A 1 81 ? 0.106 5.663 -2.164 1.00 74.44 81 GLU A CA 1
ATOM 644 C C . GLU A 1 81 ? 0.358 4.797 -3.410 1.00 74.44 81 GLU A C 1
ATOM 646 O O . GLU A 1 81 ? 0.822 5.305 -4.434 1.00 74.44 81 GLU A O 1
ATOM 651 N N . ASP A 1 82 ? -0.068 3.532 -3.372 1.00 65.88 82 ASP A N 1
ATOM 652 C CA . ASP A 1 82 ? 0.151 2.572 -4.460 1.00 65.88 82 ASP A CA 1
ATOM 653 C C . ASP A 1 82 ? -0.908 2.651 -5.583 1.00 65.88 82 ASP A C 1
ATOM 655 O O . ASP A 1 82 ? -0.610 2.414 -6.755 1.00 65.88 82 ASP A O 1
ATOM 659 N N . GLY A 1 83 ? -2.148 3.051 -5.277 1.00 63.28 83 GLY A N 1
ATOM 660 C CA . GLY A 1 83 ? -3.249 3.115 -6.255 1.00 63.28 83 GLY A CA 1
ATOM 661 C C . GLY A 1 83 ? -3.107 4.113 -7.435 1.00 63.28 83 GLY A C 1
ATOM 662 O O . GLY A 1 83 ? -3.470 3.767 -8.562 1.00 63.28 83 GLY A O 1
ATOM 663 N N . PRO A 1 84 ? -2.631 5.361 -7.243 1.00 54.28 84 PRO A N 1
ATOM 664 C CA . PRO A 1 84 ? -2.667 6.404 -8.274 1.00 54.28 84 PRO A CA 1
ATOM 665 C C . PRO A 1 84 ? -1.458 6.418 -9.222 1.00 54.28 84 PRO A C 1
ATOM 667 O O . PRO A 1 84 ? -1.486 7.146 -10.220 1.00 54.28 84 PRO A O 1
ATOM 670 N N . LEU A 1 85 ? -0.398 5.650 -8.946 1.00 54.19 85 LEU A N 1
ATOM 671 C CA . LEU A 1 85 ? 0.797 5.587 -9.801 1.00 54.19 85 LEU A CA 1
ATOM 672 C C . LEU A 1 85 ? 0.669 4.576 -10.948 1.00 54.19 85 LEU A C 1
ATOM 674 O O . LEU A 1 85 ? 1.326 4.750 -11.976 1.00 54.19 85 LEU A O 1
ATOM 678 N N . ASP A 1 86 ? -0.203 3.577 -10.808 1.00 55.09 86 ASP A N 1
ATOM 679 C CA . ASP A 1 86 ? -0.353 2.501 -11.793 1.00 55.09 86 ASP A CA 1
ATOM 680 C C . ASP A 1 86 ? -1.320 2.859 -12.936 1.00 55.09 86 ASP A C 1
ATOM 682 O O . ASP A 1 86 ? -1.101 2.487 -14.087 1.00 55.09 86 ASP A O 1
ATOM 686 N N . ILE A 1 87 ? -2.344 3.676 -12.664 1.00 53.31 87 ILE A N 1
ATOM 687 C CA . ILE A 1 87 ? -3.336 4.081 -13.680 1.00 53.31 87 ILE A CA 1
ATOM 688 C C . ILE A 1 87 ? -2.732 5.060 -14.706 1.00 53.31 87 ILE A C 1
ATOM 690 O O . ILE A 1 87 ? -3.162 5.092 -15.853 1.00 53.31 87 ILE A O 1
ATOM 694 N N . ARG A 1 88 ? -1.696 5.832 -14.339 1.00 50.62 88 ARG A N 1
ATOM 695 C CA . ARG A 1 88 ? -1.127 6.890 -15.199 1.00 50.62 88 ARG A CA 1
ATOM 696 C C . ARG A 1 88 ? -0.049 6.419 -16.188 1.00 50.62 88 ARG A C 1
ATOM 698 O O . ARG A 1 88 ? 0.437 7.232 -16.964 1.00 50.62 88 ARG A O 1
ATOM 705 N N . LYS A 1 89 ? 0.374 5.151 -16.137 1.00 51.88 89 LYS A N 1
ATOM 706 C CA . LYS A 1 89 ? 1.357 4.579 -17.082 1.00 51.88 89 LYS A CA 1
ATOM 707 C C . LYS A 1 89 ? 0.722 3.871 -18.282 1.00 51.88 89 LYS A C 1
ATOM 709 O O . LYS A 1 89 ? 1.452 3.424 -19.161 1.00 51.88 89 LYS A O 1
ATOM 714 N N . ASN A 1 90 ? -0.604 3.749 -18.297 1.00 49.03 90 ASN A N 1
ATOM 715 C CA . ASN A 1 90 ? -1.352 3.060 -19.348 1.00 49.03 90 ASN A CA 1
ATOM 716 C C . ASN A 1 90 ? -2.016 4.017 -20.364 1.00 49.03 90 ASN A C 1
ATOM 718 O O . ASN A 1 90 ? -2.765 3.545 -21.214 1.00 49.03 90 ASN A O 1
ATOM 722 N N . ASP A 1 91 ? -1.734 5.325 -20.274 1.00 43.72 91 ASP A N 1
ATOM 723 C CA . ASP A 1 91 ? -2.109 6.364 -21.251 1.00 43.72 91 ASP A CA 1
ATOM 724 C C . ASP A 1 91 ? -0.877 6.866 -22.024 1.00 43.72 91 ASP A C 1
ATOM 726 O O . ASP A 1 91 ? 0.169 7.119 -21.374 1.00 43.72 91 ASP A O 1
#

Solvent-accessible surface area (backbone atoms only — not comparable to full-atom values): 5818 Å² total; per-residue (Å²): 131,90,80,67,49,66,58,95,87,40,80,33,97,63,79,72,61,91,93,58,83,88,43,88,91,67,61,83,75,77,61,59,65,58,50,52,47,46,50,56,53,50,46,51,52,51,49,52,53,50,51,53,55,49,50,53,38,68,74,76,35,102,62,90,51,69,70,60,53,52,54,52,50,50,52,51,51,57,59,56,64,62,59,69,64,62,68,66,73,80,112

pLDDT: mean 76.15, std 10.78, range [43.72, 90.06]

Foldseek 3Di:
DDQFDADPNRGDNDDDPPPDDDDPVQGDDPPPVVVCVCCVVVLVVVVVVLVVVVVCCVVVPPDDDVVSVVVVVVSVVVNVVPPPPVVVSVD

Secondary structure (DSSP, 8-state):
-PPPPEETTEE-SSPPPTT----SSSPPPSSHHHHHHIIIIIHHHHHHHHHHHHHHHHHHSS---HHHHHHHHHHHHHHHHHHHHHGGG--